Protein AF-A0A3N5RC99-F1 (afdb_monomer_lite)

Sequence (125 aa):
MPRKKETLGPSSPLKQILLALTLVPLIAGGVLILLWAFDVELWEPPDTQLTVAVLFIFLSFAASNLIQRNWLPAVGWFLLMLADAVLLSQLRGPTQMIAIGIGIAALLLFAVEIFHRLRSRTHTH

pLDDT: mean 85.47, std 13.4, range [44.88, 96.81]

Radius of gyration: 18.93 Å; chains: 1; bounding box: 48×27×62 Å

Secondary structure (DSSP, 8-state):
--------PPPPHHHHHHHHHTHHHHHHHHHHHHHHHTT--SSSSHHHHHHHHHHHHHHHHHHHHHHTT-HHHHHHHHHHHHHHHHHHTT--SHHHHHHHHHHHHHHHHHHHHHHHHHHHHHTT-

Structure (mmCIF, N/CA/C/O backbone):
data_AF-A0A3N5RC99-F1
#
_entry.id   AF-A0A3N5RC99-F1
#
loop_
_atom_site.group_PDB
_atom_site.id
_atom_site.type_symbol
_atom_site.label_atom_id
_atom_site.label_alt_id
_atom_site.label_comp_id
_atom_site.label_asym_id
_atom_site.label_entity_id
_atom_site.label_seq_id
_atom_site.pdbx_PDB_ins_code
_atom_site.Cartn_x
_atom_site.Cartn_y
_atom_site.Cartn_z
_atom_site.occupancy
_atom_site.B_iso_or_equiv
_atom_site.auth_seq_id
_atom_site.auth_comp_id
_atom_site.auth_asym_id
_atom_site.auth_atom_id
_atom_site.pdbx_PDB_model_num
ATOM 1 N N . MET A 1 1 ? -27.202 -1.653 41.327 1.00 51.00 1 MET A N 1
ATOM 2 C CA . MET A 1 1 ? -26.742 -0.719 40.273 1.00 51.00 1 MET A CA 1
ATOM 3 C C . MET A 1 1 ? -26.778 -1.434 38.926 1.00 51.00 1 MET A C 1
ATOM 5 O O . MET A 1 1 ? -25.978 -2.344 38.740 1.00 51.00 1 MET A O 1
ATOM 9 N N . PRO A 1 2 ? -27.707 -1.120 38.008 1.00 48.97 2 PRO A N 1
ATOM 10 C CA . PRO A 1 2 ? -27.699 -1.728 36.682 1.00 48.97 2 PRO A CA 1
ATOM 11 C C . PRO A 1 2 ? -26.573 -1.126 35.827 1.00 48.97 2 PRO A C 1
ATOM 13 O O . PRO A 1 2 ? -26.478 0.089 35.657 1.00 48.97 2 PRO A O 1
ATOM 16 N N . ARG A 1 3 ? -25.702 -1.998 35.310 1.00 47.81 3 ARG A N 1
ATOM 17 C CA . ARG A 1 3 ? -24.615 -1.683 34.375 1.00 47.81 3 ARG A CA 1
ATOM 18 C C . ARG A 1 3 ? -25.244 -1.106 33.104 1.00 47.81 3 ARG A C 1
ATOM 20 O O . ARG A 1 3 ? -25.950 -1.821 32.392 1.00 47.81 3 ARG A O 1
ATOM 27 N N . LYS A 1 4 ? -25.031 0.187 32.847 1.00 46.62 4 LYS A N 1
ATOM 28 C CA . LYS A 1 4 ? -25.418 0.855 31.599 1.00 46.62 4 LYS A CA 1
ATOM 29 C C . LYS A 1 4 ? -24.779 0.056 30.461 1.00 46.62 4 LYS A C 1
ATOM 31 O O . LYS A 1 4 ? -23.561 0.057 30.322 1.00 46.62 4 LYS A O 1
ATOM 36 N N . LYS A 1 5 ? -25.583 -0.710 29.718 1.00 44.88 5 LYS A N 1
ATOM 37 C CA . LYS A 1 5 ? -25.145 -1.316 28.462 1.00 44.88 5 LYS A CA 1
ATOM 38 C C . LYS A 1 5 ? -24.842 -0.137 27.550 1.00 44.88 5 LYS A C 1
ATOM 40 O O . LYS A 1 5 ? -25.769 0.515 27.079 1.00 44.88 5 LYS A O 1
ATOM 45 N N . GLU A 1 6 ? -23.565 0.191 27.389 1.00 47.75 6 GLU A N 1
ATOM 46 C CA . GLU A 1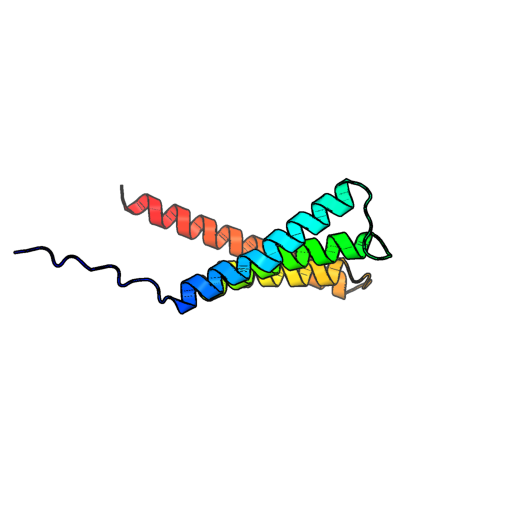 6 ? -23.115 0.996 26.264 1.00 47.75 6 GLU A CA 1
ATOM 47 C C . GLU A 1 6 ? -23.540 0.232 25.017 1.00 47.75 6 GLU A C 1
ATOM 49 O O . GLU A 1 6 ? -22.937 -0.761 24.613 1.00 47.75 6 GLU A O 1
ATOM 54 N N . THR A 1 7 ? -24.681 0.630 24.470 1.00 48.28 7 THR A N 1
ATOM 55 C CA . THR A 1 7 ? -25.055 0.278 23.120 1.00 48.28 7 THR A CA 1
ATOM 56 C C . THR A 1 7 ? -23.959 0.874 22.254 1.00 48.28 7 THR A C 1
ATOM 58 O O . THR A 1 7 ? -23.872 2.091 22.097 1.00 48.28 7 THR A O 1
ATOM 61 N N . LEU A 1 8 ? -23.064 0.019 21.754 1.00 50.75 8 LEU A N 1
ATOM 62 C CA . LEU A 1 8 ? -22.256 0.322 20.582 1.00 50.75 8 LEU A CA 1
ATOM 63 C C . LEU A 1 8 ? -23.242 0.808 19.518 1.00 50.75 8 LEU A C 1
ATOM 65 O O . LEU A 1 8 ? -23.937 0.003 18.900 1.00 50.75 8 LEU A O 1
ATOM 69 N N . GLY A 1 9 ? -23.395 2.128 19.394 1.00 47.66 9 GLY A N 1
ATOM 70 C CA . GLY A 1 9 ? -24.220 2.717 18.354 1.00 47.66 9 GLY A CA 1
ATOM 71 C C . GLY A 1 9 ? -23.755 2.149 17.014 1.00 47.66 9 GLY A C 1
ATOM 72 O O . GLY A 1 9 ? -22.551 1.911 16.856 1.00 47.66 9 GLY A O 1
ATOM 73 N N . PRO A 1 10 ? -24.671 1.878 16.069 1.00 55.47 10 PRO A N 1
ATOM 74 C CA . PRO A 1 10 ? -24.287 1.337 14.776 1.00 55.47 10 PRO A CA 1
ATOM 75 C C . PRO A 1 10 ? -23.190 2.233 14.201 1.00 55.47 10 PRO A C 1
ATOM 77 O O . PRO A 1 10 ? -23.351 3.455 14.136 1.00 55.47 10 PRO A O 1
ATOM 80 N N . SER A 1 11 ? -22.047 1.643 13.840 1.00 65.75 11 SER A N 1
ATOM 81 C CA . SER A 1 11 ? -21.044 2.345 13.042 1.00 65.75 11 SER A CA 1
ATOM 82 C C . SER A 1 11 ? -21.784 3.008 11.884 1.00 65.75 11 SER A C 1
ATOM 84 O O . SER A 1 11 ? -22.608 2.351 11.245 1.00 65.75 11 SER A O 1
ATOM 86 N N . SER A 1 12 ? -21.589 4.319 11.694 1.00 82.38 12 SER A N 1
ATOM 87 C CA . SER A 1 12 ? -22.441 5.092 10.787 1.00 82.38 12 SER A CA 1
ATOM 88 C C . SER A 1 12 ? -22.545 4.372 9.434 1.00 82.38 12 SER A C 1
ATOM 90 O O . SER A 1 12 ? -21.514 3.921 8.925 1.00 82.38 12 SER A O 1
ATOM 92 N N . PRO A 1 13 ? -23.749 4.225 8.847 1.00 86.19 13 PRO A N 1
ATOM 93 C CA . PRO A 1 13 ? -23.930 3.492 7.591 1.00 86.19 13 PRO A CA 1
ATOM 94 C C . PRO A 1 13 ? -22.949 3.953 6.507 1.00 86.19 13 PRO A C 1
ATOM 96 O O . PRO A 1 13 ? -22.361 3.151 5.790 1.00 86.19 13 PRO A O 1
ATOM 99 N N . LEU A 1 14 ? -22.668 5.258 6.486 1.00 88.94 14 LEU A N 1
ATOM 100 C CA . LEU A 1 14 ? -21.669 5.883 5.629 1.00 88.94 14 LEU A CA 1
ATOM 101 C C . LEU A 1 14 ? -20.248 5.342 5.861 1.00 88.94 14 LEU A C 1
ATOM 103 O O . LEU A 1 14 ? -19.551 5.055 4.896 1.00 88.94 14 LEU A O 1
ATOM 107 N N . LYS A 1 15 ? -19.807 5.148 7.111 1.00 87.12 15 LYS A N 1
ATOM 108 C CA . LYS A 1 15 ? -18.488 4.566 7.409 1.00 87.12 15 LYS A CA 1
ATOM 109 C C . LYS A 1 15 ? -18.382 3.127 6.901 1.00 87.12 15 LYS A C 1
ATOM 111 O O . LYS A 1 15 ? -17.331 2.754 6.396 1.00 87.12 15 LYS A O 1
ATOM 116 N N . GLN A 1 16 ? -19.449 2.335 7.008 1.00 89.50 16 GLN A N 1
ATOM 117 C CA . GLN A 1 16 ? -19.464 0.964 6.482 1.00 89.50 16 GLN A CA 1
ATOM 118 C C . GLN A 1 16 ? -19.373 0.951 4.954 1.00 89.50 16 GLN A C 1
ATOM 120 O O . GLN A 1 16 ? -18.573 0.201 4.403 1.00 89.50 16 GLN A O 1
ATOM 125 N N . ILE A 1 17 ? -20.123 1.831 4.283 1.00 92.62 17 ILE A N 1
ATOM 126 C CA . ILE A 1 17 ? -20.062 1.997 2.824 1.00 92.62 17 ILE A CA 1
ATOM 127 C C . ILE A 1 17 ? -18.661 2.437 2.387 1.00 92.62 17 ILE A C 1
ATOM 129 O O . ILE A 1 17 ? -18.104 1.857 1.462 1.00 92.62 17 ILE A O 1
ATOM 133 N N . LEU A 1 18 ? -18.054 3.411 3.073 1.00 92.06 18 LEU A N 1
ATOM 134 C CA . LEU A 1 18 ? -16.691 3.856 2.771 1.00 92.06 18 LEU A CA 1
ATOM 135 C C . LEU A 1 18 ? -15.664 2.734 2.965 1.00 92.06 18 LEU A C 1
ATOM 137 O O . LEU A 1 18 ? -14.771 2.580 2.139 1.00 92.06 18 LEU A O 1
ATOM 141 N N . LEU A 1 19 ? -15.793 1.926 4.020 1.00 91.12 19 LEU A N 1
ATOM 142 C CA . LEU A 1 19 ? -14.918 0.770 4.227 1.00 91.12 19 LEU A CA 1
ATOM 143 C C . LEU A 1 19 ? -15.113 -0.288 3.140 1.00 91.12 19 LEU A C 1
ATOM 145 O O . LEU A 1 19 ? -14.126 -0.794 2.612 1.00 91.12 19 LEU A O 1
ATOM 149 N N . ALA A 1 20 ? -16.354 -0.577 2.753 1.00 92.69 20 ALA A N 1
ATOM 150 C CA . ALA A 1 20 ? -16.634 -1.471 1.636 1.00 92.69 20 ALA A CA 1
ATOM 151 C C . ALA A 1 20 ? -16.034 -0.935 0.327 1.00 92.69 20 ALA A C 1
ATOM 153 O O . ALA A 1 20 ? -15.472 -1.699 -0.450 1.00 92.69 20 ALA A O 1
ATOM 154 N N . LEU A 1 21 ? -16.059 0.384 0.116 1.00 93.62 21 LEU A N 1
ATOM 155 C CA . LEU A 1 21 ? -15.459 1.014 -1.057 1.00 93.62 21 LEU A CA 1
ATOM 156 C C . LEU A 1 21 ? -13.934 0.829 -1.110 1.00 93.62 21 LEU A C 1
ATOM 158 O O . LEU A 1 21 ? -13.386 0.683 -2.197 1.00 93.62 21 LEU A O 1
ATOM 162 N N . THR A 1 22 ? -13.248 0.747 0.038 1.00 92.69 22 THR A N 1
ATOM 163 C CA . THR A 1 22 ? -11.805 0.425 0.070 1.00 92.69 22 THR A CA 1
ATOM 164 C C . THR A 1 22 ? -11.478 -1.005 -0.361 1.00 92.69 22 THR A C 1
ATOM 166 O O . THR A 1 22 ? -10.327 -1.281 -0.685 1.00 92.69 22 THR A O 1
ATOM 169 N N . LEU A 1 23 ? -12.463 -1.911 -0.430 1.00 93.00 23 LEU A N 1
ATOM 170 C CA . LEU A 1 23 ? -12.256 -3.253 -0.985 1.00 93.00 23 LEU A CA 1
ATOM 171 C C . LEU A 1 23 ? -12.121 -3.236 -2.508 1.00 93.00 23 LEU A C 1
ATOM 173 O O . LEU A 1 23 ? -11.504 -4.139 -3.060 1.00 93.00 23 LEU A O 1
ATOM 177 N N . VAL A 1 24 ? -12.679 -2.232 -3.192 1.00 96.00 24 VAL A N 1
ATOM 178 C CA . VAL A 1 24 ? -12.620 -2.136 -4.657 1.00 96.00 24 VAL A CA 1
ATOM 179 C C . VAL A 1 24 ? -11.172 -2.070 -5.158 1.00 96.00 24 VAL A C 1
ATOM 181 O O . VAL A 1 24 ? -10.795 -2.950 -5.933 1.00 96.00 24 VAL A O 1
ATOM 184 N N . PRO A 1 25 ? -10.328 -1.113 -4.710 1.00 95.38 25 PRO A N 1
ATOM 185 C CA . PRO A 1 25 ? -8.925 -1.105 -5.106 1.00 95.38 25 PRO A CA 1
ATOM 186 C C . PRO A 1 25 ? -8.187 -2.371 -4.647 1.00 95.38 25 PRO A C 1
ATOM 188 O O . PRO A 1 25 ? -7.355 -2.878 -5.390 1.00 95.38 25 PRO A O 1
ATOM 191 N N . LEU A 1 26 ? -8.534 -2.958 -3.497 1.00 96.25 26 LEU A N 1
ATOM 192 C CA . LEU A 1 26 ? -7.875 -4.168 -2.997 1.00 96.25 26 LEU A CA 1
ATOM 193 C C . LEU A 1 26 ? -8.107 -5.363 -3.927 1.00 96.25 26 LEU A C 1
ATOM 195 O O . LEU A 1 26 ? -7.164 -6.056 -4.301 1.00 96.25 26 LEU A O 1
ATOM 199 N N . ILE A 1 27 ? -9.367 -5.587 -4.309 1.00 96.81 27 ILE A N 1
ATOM 200 C CA . ILE A 1 27 ? -9.758 -6.658 -5.227 1.00 96.81 27 ILE A CA 1
ATOM 201 C C . ILE A 1 27 ? -9.155 -6.398 -6.604 1.00 96.81 27 ILE A C 1
ATOM 203 O O . ILE A 1 27 ? -8.587 -7.313 -7.189 1.00 96.81 27 ILE A O 1
ATOM 207 N N . ALA A 1 28 ? -9.222 -5.160 -7.101 1.00 96.00 28 ALA A N 1
ATOM 208 C CA . ALA A 1 28 ? -8.621 -4.800 -8.378 1.00 96.00 28 ALA A CA 1
ATOM 209 C C . ALA A 1 28 ? -7.109 -5.081 -8.389 1.00 96.00 28 ALA A C 1
ATOM 211 O O . ALA A 1 28 ? -6.629 -5.745 -9.300 1.00 96.00 28 ALA A O 1
ATOM 212 N N . GLY A 1 29 ? -6.370 -4.673 -7.352 1.00 94.75 29 GLY A N 1
ATOM 213 C CA . GLY A 1 29 ? -4.944 -4.980 -7.223 1.00 94.75 29 GLY A CA 1
ATOM 214 C C . GLY A 1 29 ? -4.666 -6.485 -7.167 1.00 94.75 29 GLY A C 1
ATOM 215 O O . GLY A 1 29 ? -3.789 -6.978 -7.870 1.00 94.75 29 GLY A O 1
ATOM 216 N N . GLY A 1 30 ? -5.467 -7.245 -6.415 1.00 95.50 30 GLY A N 1
ATOM 217 C CA . GLY A 1 30 ? -5.370 -8.708 -6.391 1.00 95.50 30 GLY A CA 1
ATOM 218 C C . GLY A 1 30 ? -5.596 -9.348 -7.765 1.00 95.50 30 GLY A C 1
ATOM 219 O O . GLY A 1 30 ? -4.826 -10.213 -8.175 1.00 95.50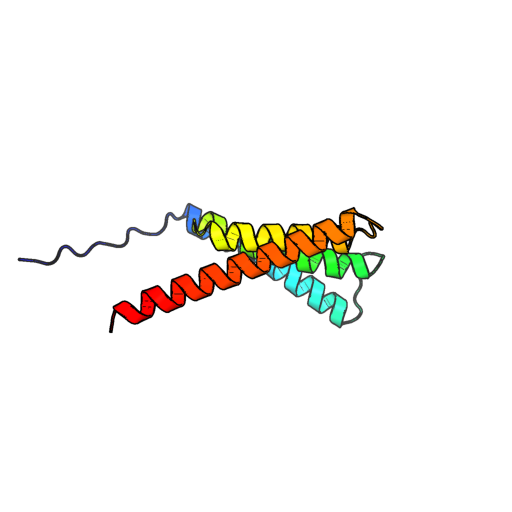 30 GLY A O 1
ATOM 220 N N . VAL A 1 31 ? -6.607 -8.890 -8.508 1.00 96.38 31 VAL A N 1
ATOM 221 C CA . VAL A 1 31 ? -6.882 -9.353 -9.877 1.00 96.38 31 VAL A CA 1
ATOM 222 C C . VAL A 1 31 ? -5.726 -9.014 -10.816 1.00 96.38 31 VAL A C 1
ATOM 224 O O . VAL A 1 31 ? -5.318 -9.873 -11.587 1.00 96.38 31 VAL A O 1
ATOM 227 N N . LEU A 1 32 ? -5.155 -7.810 -10.734 1.00 94.62 32 LEU A N 1
ATOM 228 C CA . LEU A 1 32 ? -4.019 -7.415 -11.574 1.00 94.62 32 LEU A CA 1
ATOM 229 C C . LEU A 1 32 ? -2.766 -8.268 -11.320 1.00 94.62 32 LEU A C 1
ATOM 231 O O . LEU A 1 32 ? -2.090 -8.639 -12.280 1.00 94.62 32 LEU A O 1
ATOM 235 N N . ILE A 1 33 ? -2.488 -8.619 -10.057 1.00 92.88 33 ILE A N 1
ATOM 236 C CA . ILE A 1 33 ? -1.411 -9.560 -9.701 1.00 92.88 33 ILE A CA 1
ATOM 237 C C . ILE A 1 33 ? -1.694 -10.946 -10.276 1.00 92.88 33 ILE A C 1
ATOM 239 O O . ILE A 1 33 ? -0.788 -11.569 -10.819 1.00 92.88 33 ILE A O 1
ATOM 243 N N . LEU A 1 34 ? -2.936 -11.433 -10.174 1.00 95.38 34 LEU A N 1
ATOM 244 C CA . LEU A 1 34 ? -3.311 -12.729 -10.742 1.00 95.38 34 LEU A CA 1
ATOM 245 C C . LEU A 1 34 ? -3.145 -12.743 -12.260 1.00 95.38 34 LEU A C 1
ATOM 247 O O . LEU A 1 34 ? -2.555 -13.677 -12.784 1.00 95.38 34 LEU A O 1
ATOM 251 N N . LEU A 1 35 ? -3.623 -11.712 -12.958 1.00 94.25 35 LEU A N 1
ATOM 252 C CA . LEU A 1 35 ? -3.462 -11.595 -14.407 1.00 94.25 35 LEU A CA 1
ATOM 253 C C . LEU A 1 35 ? -1.984 -11.598 -14.798 1.00 94.25 35 LEU A C 1
ATOM 255 O O . LEU A 1 35 ? -1.597 -12.372 -15.665 1.00 94.25 35 LEU A O 1
ATOM 259 N N . TRP A 1 36 ? -1.158 -10.824 -14.090 1.00 92.44 36 TRP A N 1
ATOM 260 C CA . TRP A 1 36 ? 0.289 -10.825 -14.297 1.00 92.44 36 TRP A CA 1
ATOM 261 C C . TRP A 1 36 ? 0.896 -12.219 -14.065 1.00 92.44 36 TRP A C 1
ATOM 263 O O . TRP A 1 36 ? 1.696 -12.679 -14.867 1.00 92.44 36 TRP A O 1
ATOM 273 N N . ALA A 1 37 ? 0.463 -12.936 -13.023 1.00 91.94 37 ALA A N 1
ATOM 274 C CA . ALA A 1 37 ? 0.940 -14.287 -12.718 1.00 91.94 37 ALA A CA 1
ATOM 275 C C . ALA A 1 37 ? 0.521 -15.355 -13.750 1.00 91.94 37 ALA A C 1
ATOM 277 O O . ALA A 1 37 ? 1.112 -16.433 -13.777 1.00 91.94 37 ALA A O 1
ATOM 278 N N . PHE A 1 38 ? -0.495 -15.078 -14.571 1.00 95.06 38 PHE A N 1
ATOM 279 C CA . PHE A 1 38 ? -0.928 -15.928 -15.685 1.00 95.06 38 PHE A CA 1
ATOM 280 C C . PHE A 1 38 ? -0.397 -15.442 -17.045 1.00 95.06 38 PHE A C 1
ATOM 282 O O . PHE A 1 38 ? -0.927 -15.860 -18.073 1.00 95.06 38 PHE A O 1
ATOM 289 N N . ASP A 1 39 ? 0.608 -14.558 -17.056 1.00 90.69 39 ASP A N 1
ATOM 290 C CA . ASP A 1 39 ? 1.151 -13.914 -18.261 1.00 90.69 39 ASP A CA 1
ATOM 291 C C . ASP A 1 39 ? 0.072 -13.183 -19.093 1.00 90.69 39 ASP A C 1
ATOM 293 O O . ASP A 1 39 ? 0.156 -13.067 -20.316 1.00 90.69 39 ASP A O 1
ATOM 297 N N . VAL A 1 40 ? -0.980 -12.686 -18.428 1.00 92.56 40 VAL A N 1
ATOM 298 C CA . VAL A 1 40 ? -2.020 -11.849 -19.037 1.00 92.56 40 VAL A CA 1
ATOM 299 C C . VAL A 1 40 ? -1.707 -10.383 -18.760 1.00 92.56 40 VAL A C 1
ATOM 301 O O . VAL A 1 40 ? -1.933 -9.860 -17.662 1.00 92.56 40 VAL A O 1
ATOM 304 N N . GLU A 1 41 ? -1.218 -9.708 -19.792 1.00 89.69 41 GLU A N 1
ATOM 305 C CA . GLU A 1 41 ? -0.883 -8.288 -19.763 1.00 89.69 41 GLU A CA 1
ATOM 306 C C . GLU A 1 41 ? -2.062 -7.450 -20.271 1.00 89.69 41 GLU A C 1
ATOM 308 O O . GLU A 1 41 ? -2.545 -7.617 -21.391 1.00 89.69 41 GLU A O 1
ATOM 313 N N . LEU A 1 42 ? -2.547 -6.537 -19.430 1.00 87.50 42 LEU A N 1
ATOM 314 C CA . LEU A 1 42 ? -3.558 -5.546 -19.808 1.00 87.50 42 LEU A CA 1
ATOM 315 C C . LEU A 1 42 ? -2.928 -4.287 -20.411 1.00 87.50 42 LEU A C 1
ATOM 317 O O . LEU A 1 42 ? -3.586 -3.578 -21.174 1.00 87.50 42 LEU A O 1
ATOM 321 N N . TRP A 1 43 ? -1.680 -3.995 -20.039 1.00 86.56 43 TRP A N 1
ATOM 322 C CA . TRP A 1 43 ? -0.952 -2.797 -20.441 1.00 86.56 43 TRP A CA 1
ATOM 323 C C . TRP A 1 43 ? 0.531 -3.100 -20.632 1.00 86.56 43 TRP A C 1
ATOM 325 O O . TRP A 1 43 ? 1.126 -3.819 -19.832 1.00 86.56 43 TRP A O 1
ATOM 335 N N . GLU A 1 44 ? 1.135 -2.467 -21.636 1.00 80.19 44 GLU A N 1
ATOM 336 C CA . GLU A 1 44 ? 2.585 -2.446 -21.821 1.00 80.19 44 GLU A CA 1
ATOM 337 C C . GLU A 1 44 ? 3.192 -1.161 -21.216 1.00 80.19 44 GLU A C 1
ATOM 339 O O . GLU A 1 44 ? 2.600 -0.085 -21.356 1.00 80.19 44 GLU A O 1
ATOM 344 N N . PRO A 1 45 ? 4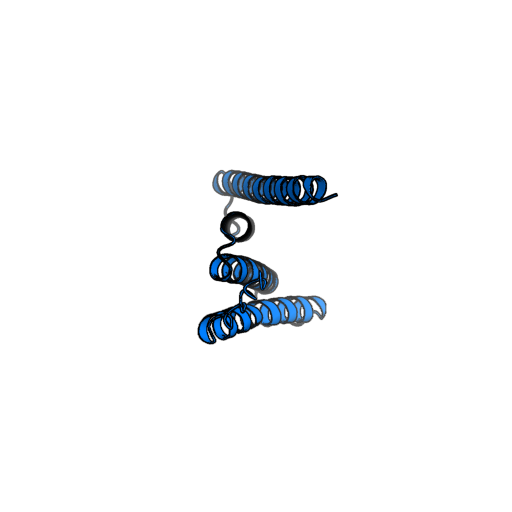.386 -1.219 -20.591 1.00 79.06 45 PRO A N 1
ATOM 345 C CA . PRO A 1 45 ? 5.168 -2.421 -20.289 1.00 79.06 45 PRO A CA 1
ATOM 346 C C . PRO A 1 45 ? 4.606 -3.218 -19.086 1.00 79.06 45 PRO A C 1
ATOM 348 O O . PRO A 1 45 ? 3.990 -2.606 -18.203 1.00 79.06 45 PRO A O 1
ATOM 351 N N . PRO A 1 46 ? 4.883 -4.539 -18.998 1.00 70.25 46 PRO A N 1
ATOM 352 C CA . PRO A 1 46 ? 4.308 -5.451 -17.995 1.00 70.25 46 PRO A CA 1
ATOM 353 C C . PRO A 1 46 ? 4.541 -5.003 -16.544 1.00 70.25 46 PRO A C 1
ATOM 355 O O . PRO A 1 46 ? 3.678 -5.161 -15.677 1.00 70.25 46 PRO A O 1
ATOM 358 N N . ASP A 1 47 ? 5.684 -4.366 -16.283 1.00 77.56 47 ASP A N 1
ATOM 359 C CA . ASP A 1 47 ? 6.068 -3.836 -14.968 1.00 77.56 47 ASP A CA 1
ATOM 360 C C . ASP A 1 47 ? 5.064 -2.798 -14.430 1.00 77.56 47 ASP A C 1
ATOM 362 O O . ASP A 1 47 ? 4.883 -2.638 -13.217 1.00 77.56 47 ASP A O 1
ATOM 366 N N . THR A 1 48 ? 4.360 -2.107 -15.332 1.00 85.12 48 THR A N 1
ATOM 367 C CA . THR A 1 48 ? 3.351 -1.100 -14.985 1.00 85.12 48 THR A CA 1
ATOM 368 C C . THR A 1 48 ? 2.130 -1.744 -14.339 1.00 85.12 48 THR A C 1
ATOM 370 O O . THR A 1 48 ? 1.584 -1.197 -13.381 1.00 85.12 48 THR A O 1
ATOM 373 N N . GLN A 1 49 ? 1.720 -2.926 -14.809 1.00 89.56 49 GLN A N 1
ATOM 374 C CA . GLN A 1 49 ? 0.570 -3.639 -14.256 1.00 89.56 49 GLN A CA 1
ATOM 375 C C . GLN A 1 49 ? 0.822 -4.049 -12.804 1.00 89.56 49 GLN A C 1
ATOM 377 O O . GLN A 1 49 ? -0.022 -3.796 -11.941 1.00 89.56 49 GLN A O 1
ATOM 382 N N . LEU A 1 50 ? 1.997 -4.624 -12.523 1.00 88.62 50 LEU A N 1
ATOM 383 C CA . LEU A 1 50 ? 2.375 -5.018 -11.167 1.00 88.62 50 LEU A CA 1
ATOM 384 C C . LEU A 1 50 ? 2.492 -3.796 -10.244 1.00 88.62 50 LEU A C 1
ATOM 386 O O . LEU A 1 50 ? 1.979 -3.818 -9.126 1.00 88.62 50 LEU A O 1
ATOM 390 N N . THR A 1 51 ? 3.080 -2.704 -10.740 1.00 88.94 51 THR A N 1
ATOM 391 C CA . THR A 1 51 ? 3.181 -1.432 -10.007 1.00 88.94 51 THR A CA 1
ATOM 392 C C . THR A 1 51 ? 1.801 -0.911 -9.601 1.00 88.94 51 THR A C 1
ATOM 394 O O . THR A 1 51 ? 1.539 -0.664 -8.425 1.00 88.94 51 THR A O 1
ATOM 397 N N . VAL A 1 52 ? 0.878 -0.786 -10.559 1.00 91.06 52 VAL A N 1
ATOM 398 C CA . VAL A 1 52 ? -0.491 -0.311 -10.295 1.00 91.06 52 VAL A CA 1
ATOM 399 C C . VAL A 1 52 ? -1.202 -1.224 -9.297 1.00 91.06 52 VAL A C 1
ATOM 401 O O . VAL A 1 52 ? -1.887 -0.737 -8.395 1.00 91.06 52 VAL A O 1
ATOM 404 N N . ALA A 1 53 ? -0.999 -2.537 -9.411 1.00 92.31 53 ALA A N 1
ATOM 405 C CA . ALA A 1 53 ? -1.589 -3.506 -8.506 1.00 92.31 53 ALA A CA 1
ATOM 406 C C . ALA A 1 53 ? -1.136 -3.314 -7.050 1.00 92.31 53 ALA A C 1
ATOM 408 O O . ALA A 1 53 ? -1.968 -3.273 -6.139 1.00 92.31 53 ALA A O 1
ATOM 409 N N . VAL A 1 54 ? 0.169 -3.140 -6.832 1.00 91.56 54 VAL A N 1
ATOM 410 C CA . VAL A 1 54 ? 0.747 -2.897 -5.502 1.00 91.56 54 VAL A CA 1
ATOM 411 C C . VAL A 1 54 ? 0.262 -1.562 -4.929 1.00 91.56 54 VAL A C 1
ATOM 413 O O . VAL A 1 54 ? -0.186 -1.509 -3.778 1.00 91.56 54 VAL A O 1
ATOM 416 N N . LEU A 1 55 ? 0.242 -0.498 -5.739 1.00 92.56 55 LEU A N 1
ATOM 417 C CA . LEU A 1 55 ? -0.268 0.813 -5.322 1.00 92.56 55 LEU A CA 1
ATOM 418 C C . LEU A 1 55 ? -1.742 0.752 -4.905 1.00 92.56 55 LEU A C 1
ATOM 420 O O . LEU A 1 55 ? -2.125 1.353 -3.901 1.00 92.56 55 LEU A O 1
ATOM 424 N N . PHE A 1 56 ? -2.570 -0.005 -5.627 1.00 94.81 56 PHE A N 1
ATOM 425 C CA . PHE A 1 56 ? -3.977 -0.206 -5.279 1.00 94.81 56 PHE A CA 1
ATOM 426 C C . PHE A 1 56 ? -4.144 -0.909 -3.930 1.00 94.81 56 PHE A C 1
ATOM 428 O O . PHE A 1 56 ? -4.983 -0.510 -3.114 1.00 94.81 56 PHE A O 1
ATOM 435 N N . ILE A 1 57 ? -3.320 -1.919 -3.657 1.00 94.62 57 ILE A N 1
ATOM 436 C CA . ILE A 1 57 ? -3.327 -2.625 -2.375 1.00 94.62 57 ILE A CA 1
ATOM 437 C C . ILE A 1 57 ? -2.944 -1.668 -1.241 1.00 94.62 57 ILE A C 1
ATOM 439 O O . ILE A 1 57 ? -3.678 -1.557 -0.253 1.00 94.62 57 ILE A O 1
ATOM 443 N N . PHE A 1 58 ? -1.850 -0.917 -1.385 1.00 94.12 58 PHE A N 1
ATOM 444 C CA . PHE A 1 58 ? -1.433 0.041 -0.359 1.00 94.12 58 PHE A CA 1
ATOM 445 C C . PHE A 1 58 ? -2.446 1.164 -0.150 1.00 94.12 58 PHE A C 1
ATOM 447 O O . PHE A 1 58 ? -2.743 1.503 0.998 1.00 94.12 58 PHE A O 1
ATOM 454 N N . LEU A 1 59 ? -3.039 1.688 -1.224 1.00 94.06 59 LEU A N 1
ATOM 455 C CA . LEU A 1 59 ? -4.106 2.682 -1.144 1.00 94.06 59 LEU A CA 1
ATOM 456 C C . LEU A 1 59 ? -5.303 2.151 -0.350 1.00 94.06 59 LEU A C 1
ATOM 458 O O . LEU A 1 59 ? -5.843 2.860 0.497 1.00 94.06 59 LEU A O 1
ATOM 462 N N . SER A 1 60 ? -5.687 0.894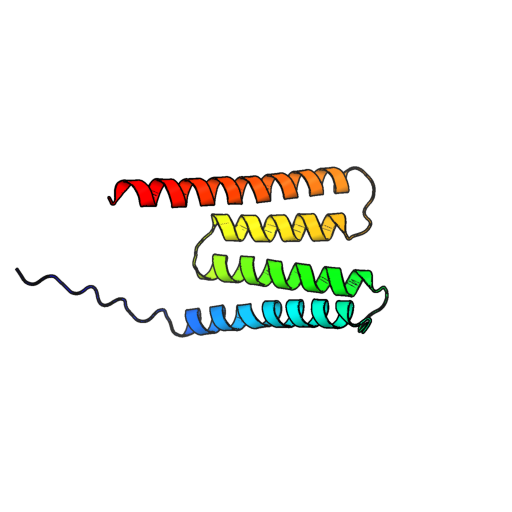 -0.575 1.00 94.31 60 SER A N 1
ATOM 463 C CA . SER A 1 60 ? -6.787 0.241 0.146 1.00 94.31 60 SER A CA 1
ATOM 464 C C . SER A 1 60 ? -6.516 0.174 1.644 1.00 94.31 60 SER A C 1
ATOM 466 O O . SER A 1 60 ? -7.364 0.550 2.458 1.00 94.31 60 SER A O 1
ATOM 468 N N . PHE A 1 61 ? -5.310 -0.255 2.022 1.00 93.50 61 PHE A N 1
ATOM 469 C CA . PHE A 1 61 ? -4.910 -0.322 3.423 1.00 93.50 61 PHE A CA 1
ATOM 470 C C . PHE A 1 61 ? -4.796 1.064 4.061 1.00 93.50 61 PHE A C 1
ATOM 472 O O . PHE A 1 61 ? -5.293 1.259 5.175 1.00 93.50 61 PHE A O 1
ATOM 479 N N . ALA A 1 62 ? -4.200 2.036 3.370 1.00 93.25 62 ALA A N 1
ATOM 480 C CA . ALA A 1 62 ? -4.087 3.408 3.852 1.00 93.25 62 ALA A CA 1
ATOM 481 C C . ALA A 1 62 ? -5.474 4.034 4.065 1.00 93.25 62 ALA A C 1
ATOM 483 O O . ALA A 1 62 ? -5.769 4.526 5.157 1.00 93.25 62 ALA A O 1
ATOM 484 N N . ALA A 1 63 ? -6.359 3.939 3.068 1.00 92.75 63 ALA A N 1
ATOM 485 C CA . ALA A 1 63 ? -7.716 4.475 3.125 1.00 92.75 63 ALA A CA 1
ATOM 486 C C . ALA A 1 63 ? -8.559 3.795 4.212 1.00 9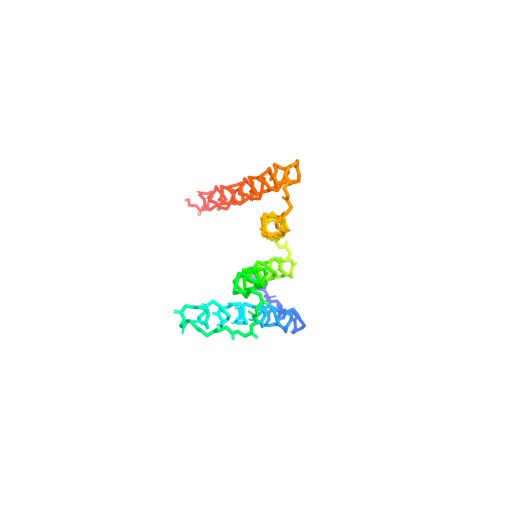2.75 63 ALA A C 1
ATOM 488 O O . ALA A 1 63 ? -9.230 4.478 4.988 1.00 92.75 63 ALA A O 1
ATOM 489 N N . SER A 1 64 ? -8.491 2.466 4.331 1.00 93.56 64 SER A N 1
ATOM 490 C CA . SER A 1 64 ? -9.239 1.728 5.355 1.00 93.56 64 SER A CA 1
ATOM 491 C C . SER A 1 64 ? -8.799 2.121 6.768 1.00 93.56 64 SER A C 1
ATOM 493 O O . SER A 1 64 ? -9.640 2.397 7.630 1.00 93.56 64 SER A O 1
ATOM 495 N N . ASN A 1 65 ? -7.487 2.247 7.004 1.00 92.88 65 ASN A N 1
ATOM 496 C CA . ASN A 1 65 ? -6.959 2.709 8.290 1.00 92.88 65 ASN A CA 1
ATOM 497 C C . ASN A 1 65 ? -7.318 4.176 8.570 1.00 92.88 65 ASN A C 1
ATOM 499 O O . ASN A 1 65 ? -7.686 4.504 9.700 1.00 92.88 65 ASN A O 1
ATOM 503 N N . LEU A 1 66 ? -7.301 5.038 7.550 1.00 93.31 66 LEU A N 1
ATOM 504 C CA . LEU A 1 66 ? -7.698 6.441 7.665 1.00 93.31 66 LEU A CA 1
ATOM 505 C C . LEU A 1 66 ? -9.178 6.584 8.062 1.00 93.31 66 LEU A C 1
ATOM 507 O O . LEU A 1 66 ? -9.496 7.299 9.013 1.00 93.31 66 LEU A O 1
ATOM 511 N N . ILE A 1 67 ? -10.081 5.839 7.413 1.00 92.00 67 ILE A N 1
ATOM 512 C CA . ILE A 1 67 ? -11.519 5.810 7.745 1.00 92.00 67 ILE A CA 1
ATOM 513 C C . ILE A 1 67 ? -11.742 5.291 9.173 1.00 92.00 67 ILE A C 1
ATOM 515 O O . ILE A 1 67 ? -12.621 5.766 9.902 1.00 92.00 67 ILE A O 1
ATOM 519 N N . GLN A 1 68 ? -10.936 4.322 9.608 1.00 91.25 68 GLN A N 1
ATOM 520 C CA . GLN A 1 68 ? -10.971 3.800 10.975 1.00 91.25 68 GLN A CA 1
ATOM 521 C C . GLN A 1 68 ? -10.332 4.739 12.011 1.00 91.25 68 GLN A C 1
ATOM 523 O O . GLN A 1 68 ? -10.469 4.466 13.200 1.00 91.25 68 GLN A O 1
ATOM 528 N N . ARG A 1 69 ? -9.735 5.866 11.587 1.00 90.25 69 ARG A N 1
ATOM 529 C CA . ARG A 1 69 ? -8.940 6.801 12.410 1.00 90.25 69 ARG A CA 1
ATOM 530 C C . ARG A 1 69 ? -7.686 6.173 13.031 1.00 90.25 69 ARG A C 1
ATOM 532 O O . ARG A 1 69 ? -7.148 6.693 14.006 1.00 90.25 69 ARG A O 1
ATOM 539 N N . ASN A 1 70 ? -7.184 5.093 12.440 1.00 89.44 70 ASN A N 1
ATOM 540 C CA . ASN A 1 70 ? -5.901 4.497 12.796 1.00 89.44 70 ASN A CA 1
ATOM 541 C C . ASN A 1 70 ? -4.789 5.229 12.033 1.00 89.44 70 ASN A C 1
ATOM 543 O O . ASN A 1 70 ? -4.294 4.754 11.011 1.00 89.44 70 ASN A O 1
ATOM 547 N N . TRP A 1 71 ? -4.426 6.418 12.514 1.00 89.44 71 TRP A N 1
ATOM 548 C CA . TRP A 1 71 ? -3.521 7.329 11.807 1.00 89.44 71 TRP A CA 1
ATOM 549 C C . TRP A 1 71 ? -2.123 6.754 11.576 1.00 89.44 71 TRP A C 1
ATOM 551 O O . TRP A 1 71 ? -1.595 6.888 10.477 1.00 89.44 71 TRP A O 1
ATOM 561 N N . LEU A 1 72 ? -1.540 6.082 12.573 1.00 91.00 72 LEU A N 1
ATOM 562 C CA . LEU A 1 72 ? -0.175 5.562 12.474 1.00 91.00 72 LEU A CA 1
ATOM 563 C C . LEU A 1 72 ? -0.015 4.525 11.343 1.00 91.00 72 LEU A C 1
ATOM 565 O O . LEU A 1 72 ? 0.813 4.749 10.458 1.00 91.00 72 LEU A O 1
ATOM 569 N N . PRO A 1 73 ? -0.833 3.453 11.269 1.00 90.81 73 PRO A N 1
ATOM 570 C CA . PRO A 1 73 ? -0.762 2.525 10.144 1.00 90.81 73 PRO A CA 1
ATOM 571 C C . PRO A 1 73 ? -1.223 3.157 8.826 1.00 90.81 73 PRO A C 1
ATOM 573 O O . PRO A 1 73 ? -0.671 2.807 7.789 1.00 90.81 73 PRO A O 1
ATOM 576 N N . ALA A 1 74 ? -2.178 4.098 8.826 1.00 92.94 74 ALA A N 1
ATOM 577 C CA . ALA A 1 74 ? -2.577 4.795 7.598 1.00 92.94 74 ALA A CA 1
ATOM 578 C C . ALA A 1 74 ? -1.395 5.541 6.958 1.00 92.94 74 ALA A C 1
ATOM 580 O O . ALA A 1 74 ? -1.151 5.402 5.760 1.00 92.94 74 ALA A O 1
ATOM 581 N N . VAL A 1 75 ? -0.631 6.280 7.771 1.00 92.88 75 VAL A N 1
ATOM 582 C CA . VAL A 1 75 ? 0.583 6.981 7.334 1.00 92.88 75 VAL A CA 1
ATOM 583 C C . VAL A 1 75 ? 1.663 5.988 6.909 1.00 92.88 75 VAL A C 1
ATOM 585 O O . VAL A 1 75 ? 2.280 6.193 5.870 1.00 92.88 75 VAL A O 1
ATOM 588 N N . GLY A 1 76 ? 1.856 4.891 7.649 1.00 93.44 76 GLY A N 1
ATOM 589 C CA . GLY A 1 76 ? 2.805 3.836 7.275 1.00 93.44 76 GLY A CA 1
ATOM 590 C C . GLY A 1 76 ? 2.524 3.250 5.887 1.00 93.44 76 GLY A C 1
ATOM 591 O O . GLY A 1 76 ? 3.420 3.198 5.048 1.00 93.44 76 GLY A O 1
ATOM 592 N N . TRP A 1 77 ? 1.269 2.884 5.604 1.00 94.62 77 TRP A N 1
ATOM 593 C CA . TRP A 1 77 ? 0.875 2.349 4.293 1.00 94.62 77 TRP A CA 1
ATOM 594 C C . TRP A 1 77 ? 1.032 3.379 3.175 1.00 94.62 77 TRP A C 1
ATOM 596 O O . TRP A 1 77 ? 1.497 3.042 2.090 1.00 94.62 77 TRP A O 1
ATOM 606 N N . PHE A 1 78 ? 0.692 4.640 3.443 1.00 93.19 78 PHE A N 1
ATOM 607 C CA . PHE A 1 78 ? 0.858 5.720 2.474 1.00 93.19 78 PHE A CA 1
ATOM 608 C C . PHE A 1 78 ? 2.334 6.011 2.160 1.00 93.19 78 PHE A C 1
ATOM 610 O O . PHE A 1 78 ? 2.693 6.181 0.998 1.00 93.19 78 PHE A O 1
ATOM 617 N N . LEU A 1 79 ? 3.208 6.026 3.172 1.00 93.62 79 LEU A N 1
ATOM 618 C CA . LEU A 1 79 ? 4.652 6.188 2.975 1.00 93.62 79 LEU A CA 1
ATOM 619 C C . LEU A 1 79 ? 5.237 5.024 2.177 1.00 93.62 79 LEU A C 1
ATOM 621 O O . LEU A 1 79 ? 6.053 5.253 1.289 1.00 93.62 79 LEU A O 1
ATOM 625 N N . LEU A 1 80 ? 4.792 3.795 2.448 1.00 93.12 80 LEU A N 1
ATOM 626 C CA . LEU A 1 80 ? 5.219 2.625 1.686 1.00 93.12 80 LEU A CA 1
ATOM 627 C C . LEU A 1 80 ? 4.785 2.726 0.218 1.00 93.12 80 LEU A C 1
ATOM 629 O O . LEU A 1 80 ? 5.598 2.499 -0.669 1.00 93.12 80 LEU A O 1
ATOM 633 N N . MET A 1 81 ? 3.548 3.166 -0.033 1.00 93.00 81 MET A N 1
ATOM 634 C CA . MET A 1 81 ? 3.045 3.447 -1.381 1.00 93.00 81 MET A CA 1
ATOM 635 C C . MET A 1 81 ? 3.896 4.484 -2.119 1.00 93.00 81 MET A C 1
ATOM 637 O O . MET A 1 81 ? 4.217 4.297 -3.288 1.00 93.00 81 MET A O 1
ATOM 641 N N . LEU A 1 82 ? 4.280 5.572 -1.444 1.00 91.19 82 LEU A N 1
ATOM 642 C CA . LEU A 1 82 ? 5.143 6.599 -2.029 1.00 91.19 82 LEU A CA 1
ATOM 643 C C . LEU A 1 82 ? 6.558 6.084 -2.300 1.00 91.19 82 LEU A C 1
ATOM 645 O O . LEU A 1 82 ? 7.112 6.371 -3.357 1.00 91.19 82 LEU A O 1
ATOM 649 N N . ALA A 1 83 ? 7.140 5.335 -1.362 1.00 91.31 83 ALA A N 1
ATOM 650 C CA . ALA A 1 83 ? 8.451 4.725 -1.549 1.00 91.31 83 ALA A CA 1
ATOM 651 C C . ALA A 1 83 ? 8.449 3.800 -2.770 1.00 91.31 83 ALA A C 1
ATOM 653 O O . ALA A 1 83 ? 9.328 3.915 -3.620 1.00 91.31 83 ALA A O 1
ATOM 654 N N . ASP A 1 84 ? 7.429 2.951 -2.887 1.00 88.25 84 ASP A N 1
ATOM 655 C CA . ASP A 1 84 ? 7.272 2.009 -3.991 1.00 88.25 84 ASP A CA 1
ATOM 656 C C . ASP A 1 84 ? 7.075 2.731 -5.332 1.00 88.25 84 ASP A C 1
ATOM 658 O O . ASP A 1 84 ? 7.802 2.474 -6.288 1.00 88.25 84 ASP A O 1
ATOM 662 N N . ALA A 1 85 ? 6.204 3.745 -5.376 1.00 87.12 85 ALA A N 1
ATOM 663 C CA . ALA A 1 85 ? 6.012 4.575 -6.565 1.00 87.12 85 ALA A CA 1
ATOM 664 C C . ALA A 1 85 ? 7.324 5.223 -7.042 1.00 87.12 85 ALA A C 1
ATOM 666 O O . ALA A 1 85 ? 7.615 5.229 -8.238 1.00 87.12 85 ALA A O 1
ATOM 667 N N . VAL A 1 86 ? 8.141 5.749 -6.122 1.00 87.94 86 VAL A N 1
ATOM 668 C CA . VAL A 1 86 ? 9.424 6.371 -6.481 1.00 87.94 86 VAL A CA 1
ATOM 669 C C . VAL A 1 86 ? 10.446 5.322 -6.921 1.00 87.94 86 VAL A C 1
ATOM 671 O O . VAL A 1 86 ? 11.120 5.537 -7.928 1.00 87.94 86 VAL A O 1
ATOM 674 N N . LEU A 1 87 ? 10.544 4.185 -6.226 1.00 85.31 87 LEU A N 1
ATOM 675 C CA . LEU A 1 87 ? 11.445 3.090 -6.608 1.00 85.31 87 LEU A CA 1
ATOM 676 C C . LEU A 1 87 ? 11.126 2.543 -8.005 1.00 85.31 87 LEU A C 1
ATOM 678 O O . LEU A 1 87 ? 12.047 2.234 -8.761 1.00 85.31 87 LEU A O 1
ATOM 682 N N . LEU A 1 88 ? 9.842 2.474 -8.357 1.00 80.06 88 LEU A N 1
ATOM 683 C CA . LEU A 1 88 ? 9.367 1.927 -9.629 1.00 80.06 88 LEU A CA 1
ATOM 684 C C . LEU A 1 88 ? 9.350 2.957 -10.766 1.00 80.06 88 LEU A C 1
ATOM 686 O O . LEU A 1 88 ? 9.435 2.585 -11.932 1.00 80.06 88 LEU A O 1
ATOM 690 N N . SER A 1 89 ? 9.339 4.257 -10.460 1.00 76.69 89 SER A N 1
ATOM 691 C CA . SER A 1 89 ? 9.312 5.344 -11.458 1.00 76.69 89 SER A CA 1
ATOM 692 C C . SER A 1 89 ? 10.578 5.501 -12.326 1.00 76.69 89 SER A C 1
ATOM 694 O O . SER A 1 89 ? 10.735 6.512 -13.006 1.00 76.69 89 SER A O 1
ATOM 696 N N . GLN A 1 90 ? 11.504 4.534 -12.312 1.00 69.88 90 GLN A N 1
ATOM 697 C CA . GLN A 1 90 ? 12.808 4.564 -13.000 1.00 69.88 90 GLN A CA 1
ATOM 698 C C . GLN A 1 90 ? 13.656 5.825 -12.718 1.00 69.88 90 GLN A C 1
ATOM 700 O O . GLN A 1 90 ? 14.650 6.086 -13.405 1.00 69.88 90 GLN A O 1
ATOM 705 N N . LEU A 1 91 ? 13.309 6.600 -11.684 1.00 74.19 91 LEU A N 1
ATOM 706 C CA . LEU A 1 91 ? 14.050 7.778 -11.252 1.00 74.19 91 LEU A CA 1
ATOM 707 C C . LEU A 1 91 ? 15.400 7.337 -10.673 1.00 74.19 91 LEU A C 1
ATOM 709 O O . LEU A 1 91 ? 15.472 6.729 -9.606 1.00 74.19 91 LEU A O 1
ATOM 713 N N . ARG A 1 92 ? 16.490 7.645 -11.382 1.00 78.69 92 ARG A N 1
ATOM 714 C CA . ARG A 1 92 ? 17.858 7.322 -10.952 1.00 78.69 92 ARG A CA 1
ATOM 715 C C . ARG A 1 92 ? 18.439 8.425 -10.067 1.00 78.69 92 ARG A C 1
ATOM 717 O O . ARG A 1 92 ? 18.190 9.609 -10.285 1.00 78.69 92 ARG A O 1
ATOM 724 N N . GLY A 1 93 ? 19.292 8.037 -9.120 1.00 81.56 93 GLY A N 1
ATOM 725 C CA . GLY A 1 93 ? 20.114 8.963 -8.334 1.00 81.56 93 GLY A CA 1
ATOM 726 C C . GLY A 1 93 ? 19.542 9.281 -6.942 1.00 81.56 93 GLY A C 1
ATOM 727 O O . GLY A 1 93 ? 19.140 8.358 -6.232 1.00 81.56 93 GLY A O 1
ATOM 728 N N . PRO A 1 94 ? 19.541 10.554 -6.495 1.00 84.94 94 PRO A N 1
ATOM 729 C CA . PRO A 1 94 ? 19.261 10.911 -5.099 1.00 84.94 94 PRO A CA 1
ATOM 730 C C . PRO A 1 94 ? 17.816 10.622 -4.663 1.00 84.94 94 PRO A C 1
ATOM 732 O O . PRO A 1 94 ? 17.572 10.303 -3.501 1.00 84.94 94 PRO A O 1
ATOM 735 N N . THR A 1 95 ? 16.854 10.673 -5.585 1.00 84.81 95 THR A N 1
ATOM 736 C CA . THR A 1 95 ? 15.440 10.344 -5.333 1.00 84.81 95 THR A CA 1
ATOM 737 C C . THR A 1 95 ? 15.241 8.895 -4.900 1.00 84.81 95 THR A C 1
ATOM 739 O O . THR A 1 95 ? 14.413 8.630 -4.031 1.00 84.81 95 THR A O 1
ATOM 742 N N . GLN A 1 96 ? 16.042 7.966 -5.424 1.00 87.12 96 GLN A N 1
ATOM 743 C CA . GLN A 1 96 ? 15.978 6.557 -5.039 1.00 87.12 96 GLN A CA 1
ATOM 744 C C . GLN A 1 96 ? 16.461 6.340 -3.595 1.00 87.12 96 GLN A C 1
ATOM 746 O O . GLN A 1 96 ? 15.854 5.577 -2.846 1.00 87.12 96 GLN A O 1
ATOM 751 N N . MET A 1 97 ? 17.503 7.063 -3.163 1.00 88.88 97 MET A N 1
ATOM 752 C CA . MET A 1 97 ? 17.962 7.027 -1.766 1.00 88.88 97 MET A CA 1
ATOM 753 C C . MET A 1 97 ? 16.899 7.573 -0.807 1.00 88.88 97 MET A C 1
ATOM 755 O O . MET A 1 97 ? 16.670 6.994 0.255 1.00 88.88 97 MET A O 1
ATOM 759 N N . ILE A 1 98 ? 16.213 8.653 -1.197 1.00 89.94 98 ILE A N 1
ATOM 760 C CA . ILE A 1 98 ? 15.092 9.204 -0.426 1.00 89.94 98 ILE A CA 1
ATOM 761 C C . ILE A 1 98 ? 13.958 8.175 -0.326 1.00 89.94 98 ILE A C 1
ATOM 763 O O . ILE A 1 98 ? 13.429 7.970 0.763 1.00 89.94 98 ILE A O 1
ATOM 767 N N . ALA A 1 99 ? 13.624 7.482 -1.418 1.00 90.00 99 ALA A N 1
ATOM 768 C CA . ALA A 1 99 ? 12.588 6.449 -1.425 1.00 90.00 99 ALA A CA 1
ATOM 769 C C . ALA A 1 99 ? 12.901 5.293 -0.465 1.00 90.00 99 ALA A C 1
ATOM 771 O O . ALA A 1 99 ? 12.035 4.882 0.306 1.00 90.00 99 ALA A O 1
ATOM 772 N N . ILE A 1 100 ? 14.155 4.827 -0.441 1.00 89.44 100 ILE A N 1
ATOM 773 C CA . ILE A 1 100 ? 14.612 3.815 0.524 1.00 89.44 100 ILE A CA 1
ATOM 774 C C . ILE A 1 100 ? 14.449 4.334 1.958 1.00 89.44 100 ILE A C 1
ATOM 776 O O . ILE A 1 100 ? 13.915 3.626 2.812 1.00 89.44 100 ILE A O 1
ATOM 780 N N . GLY A 1 101 ? 14.850 5.582 2.222 1.00 92.50 101 GLY A N 1
ATOM 781 C CA . GLY A 1 101 ? 14.670 6.216 3.530 1.00 92.50 101 GLY A CA 1
ATOM 782 C C . GLY A 1 101 ? 13.202 6.287 3.966 1.00 92.50 101 GLY A C 1
ATOM 783 O O . GLY A 1 101 ? 12.881 5.952 5.107 1.00 92.50 101 GLY A O 1
ATOM 784 N N . ILE A 1 102 ? 12.299 6.651 3.049 1.00 93.25 102 ILE A N 1
ATOM 785 C CA . ILE A 1 102 ? 10.847 6.668 3.282 1.00 93.25 102 ILE A CA 1
ATOM 786 C C . ILE A 1 102 ? 10.329 5.255 3.582 1.00 93.25 102 ILE A C 1
ATOM 788 O O . ILE A 1 102 ? 9.566 5.075 4.533 1.00 93.25 102 ILE A O 1
ATOM 792 N N . GLY A 1 103 ? 10.772 4.249 2.823 1.00 91.69 103 GLY A N 1
ATOM 793 C CA . GLY A 1 103 ? 10.409 2.849 3.048 1.00 91.69 103 GLY A CA 1
ATOM 794 C C . GLY A 1 103 ? 10.830 2.354 4.434 1.00 91.69 103 GLY A C 1
ATOM 795 O O . GLY A 1 103 ? 10.022 1.776 5.159 1.00 91.69 103 GLY A O 1
ATOM 796 N N . ILE A 1 104 ? 12.061 2.657 4.861 1.00 93.69 104 ILE A N 1
ATOM 797 C CA . ILE A 1 104 ? 12.550 2.322 6.209 1.00 93.69 104 ILE A CA 1
ATOM 798 C C . ILE A 1 104 ? 11.702 3.012 7.283 1.00 93.69 104 ILE A C 1
ATOM 800 O O . ILE A 1 104 ? 11.296 2.371 8.253 1.00 93.69 104 ILE A O 1
ATOM 804 N N . ALA A 1 105 ? 11.391 4.299 7.111 1.00 93.19 105 ALA A N 1
ATOM 805 C CA . ALA A 1 105 ? 10.544 5.029 8.050 1.00 93.19 105 ALA A CA 1
ATOM 806 C C . ALA A 1 105 ? 9.142 4.403 8.166 1.00 93.19 105 ALA A C 1
ATOM 808 O O . ALA A 1 105 ? 8.637 4.238 9.277 1.00 93.19 105 ALA A O 1
ATOM 809 N N . ALA A 1 106 ? 8.541 3.987 7.046 1.00 92.06 106 ALA A N 1
ATOM 810 C CA . ALA A 1 106 ? 7.260 3.282 7.037 1.00 92.06 106 ALA A CA 1
ATOM 811 C C . ALA A 1 106 ? 7.319 1.973 7.845 1.00 92.06 106 ALA A C 1
ATOM 813 O O . ALA A 1 106 ? 6.453 1.723 8.685 1.00 92.06 106 ALA A O 1
ATOM 814 N N . LEU A 1 107 ? 8.370 1.167 7.653 1.00 92.88 107 LEU A N 1
ATOM 815 C CA . LEU A 1 107 ? 8.572 -0.079 8.402 1.00 92.88 107 LEU A CA 1
ATOM 816 C C . LEU A 1 107 ? 8.751 0.166 9.906 1.00 92.88 107 LEU A C 1
ATOM 818 O O . LEU A 1 107 ? 8.180 -0.561 10.720 1.00 92.88 107 LEU A O 1
ATOM 822 N N . LEU A 1 108 ? 9.489 1.211 10.287 1.00 93.75 108 LEU A N 1
ATOM 823 C CA . LEU A 1 108 ? 9.650 1.597 11.691 1.00 93.75 108 LEU A CA 1
ATOM 824 C C . LEU A 1 108 ? 8.316 2.003 12.329 1.00 93.75 108 LEU A C 1
ATOM 826 O O . LEU A 1 108 ? 8.042 1.600 13.460 1.00 93.75 108 LEU A O 1
ATOM 830 N N . LEU A 1 109 ? 7.458 2.736 11.610 1.00 91.31 109 LEU A N 1
ATOM 831 C CA . LEU A 1 109 ? 6.115 3.071 12.100 1.00 91.31 109 LEU A CA 1
ATOM 832 C C . LEU A 1 109 ? 5.283 1.813 12.372 1.00 91.31 109 LEU A C 1
ATOM 834 O O . LEU A 1 109 ? 4.642 1.722 13.420 1.00 91.31 109 LEU A O 1
ATOM 838 N N . PHE A 1 110 ? 5.328 0.822 11.477 1.00 90.44 110 PHE A N 1
ATOM 839 C CA . PHE A 1 110 ? 4.651 -0.456 11.707 1.00 90.44 110 PHE A CA 1
ATOM 840 C C . PHE A 1 110 ? 5.226 -1.210 12.908 1.00 90.44 110 PHE A C 1
ATOM 842 O O . PHE A 1 110 ? 4.458 -1.718 13.725 1.00 90.44 110 PHE A O 1
ATOM 849 N N . ALA A 1 111 ? 6.552 -1.248 13.063 1.00 91.56 111 ALA A N 1
ATOM 850 C CA . ALA A 1 111 ? 7.196 -1.893 14.206 1.00 91.56 111 ALA A CA 1
ATOM 851 C C . ALA A 1 111 ? 6.778 -1.250 15.541 1.00 91.56 111 ALA A C 1
ATOM 853 O O . ALA A 1 111 ? 6.442 -1.959 16.493 1.00 91.56 111 ALA A O 1
ATOM 854 N N . VAL A 1 112 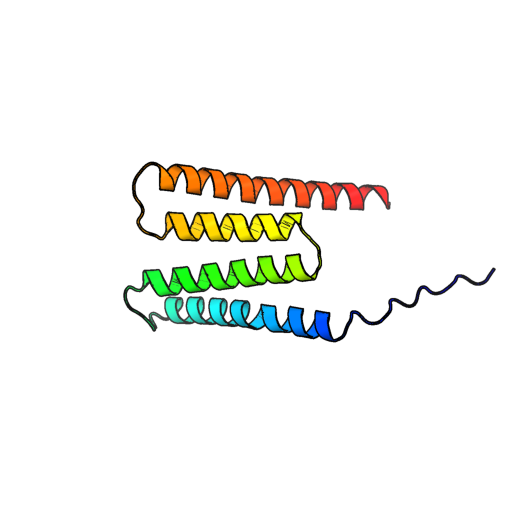? 6.731 0.086 15.598 1.00 91.75 112 VAL A N 1
ATOM 855 C CA . VAL A 1 112 ? 6.269 0.839 16.775 1.00 91.75 112 VAL A CA 1
ATOM 856 C C . VAL A 1 112 ? 4.799 0.545 17.077 1.00 91.75 112 VAL A C 1
ATOM 858 O O . VAL A 1 112 ? 4.461 0.262 18.227 1.00 91.75 112 VAL A O 1
ATOM 861 N N . GLU A 1 113 ? 3.931 0.556 16.062 1.00 89.44 113 GLU A N 1
ATOM 862 C CA . GLU A 1 113 ? 2.504 0.248 16.221 1.00 89.44 113 GLU A CA 1
ATOM 863 C C . GLU A 1 113 ? 2.291 -1.176 16.757 1.00 89.44 113 GLU A C 1
ATOM 865 O O . GLU A 1 113 ? 1.507 -1.389 17.685 1.00 89.44 113 GLU A O 1
ATOM 870 N N . ILE A 1 114 ? 3.015 -2.158 16.212 1.00 90.62 114 ILE A N 1
ATOM 871 C CA . ILE A 1 114 ? 2.956 -3.555 16.661 1.00 90.62 114 ILE A CA 1
ATOM 872 C C . ILE A 1 114 ? 3.411 -3.661 18.117 1.00 90.62 114 ILE A C 1
ATOM 874 O O . ILE A 1 114 ? 2.717 -4.271 18.932 1.00 90.62 114 ILE A O 1
ATOM 878 N N . PHE A 1 115 ? 4.532 -3.030 18.474 1.00 91.56 115 PHE A N 1
ATOM 879 C CA . PHE A 1 115 ? 5.041 -3.042 19.844 1.00 91.56 115 PHE A CA 1
ATOM 880 C C . PHE A 1 115 ? 4.056 -2.397 20.827 1.00 91.56 115 PHE A C 1
ATOM 882 O O . PHE A 1 115 ? 3.804 -2.935 21.908 1.00 91.56 115 PHE A O 1
ATOM 889 N N . HIS A 1 116 ? 3.440 -1.278 20.440 1.00 88.19 116 HIS A N 1
ATOM 890 C CA . HIS A 1 116 ? 2.438 -0.598 21.255 1.00 88.19 116 HIS A CA 1
ATOM 891 C C . HIS A 1 116 ? 1.183 -1.463 21.467 1.00 88.19 116 HIS A C 1
ATOM 893 O O . HIS A 1 116 ? 0.687 -1.590 22.593 1.00 88.19 116 HIS A O 1
ATOM 899 N N . ARG A 1 117 ? 0.695 -2.128 20.410 1.00 86.19 117 ARG A N 1
ATOM 900 C CA . ARG A 1 117 ? -0.441 -3.068 20.480 1.00 86.19 117 ARG A CA 1
ATOM 901 C C . ARG A 1 117 ? -0.138 -4.316 21.302 1.00 86.19 117 ARG A C 1
ATOM 903 O O . ARG A 1 117 ? -1.025 -4.812 21.990 1.00 86.19 117 ARG A O 1
ATOM 910 N N . LEU A 1 118 ? 1.088 -4.830 21.241 1.00 89.75 118 LEU A N 1
ATOM 911 C CA . LEU A 1 118 ? 1.507 -5.973 22.054 1.00 89.75 118 LEU A CA 1
ATOM 912 C C . LEU A 1 118 ? 1.589 -5.591 23.533 1.00 89.75 118 LEU A C 1
ATOM 914 O O . LEU A 1 118 ? 0.978 -6.253 24.367 1.00 89.75 118 LEU A O 1
ATOM 918 N N . ARG A 1 119 ? 2.258 -4.479 23.859 1.00 89.00 119 ARG A N 1
ATOM 919 C CA . ARG A 1 119 ? 2.415 -4.018 25.246 1.00 89.00 119 ARG A CA 1
ATOM 920 C C . ARG A 1 119 ? 1.079 -3.714 25.925 1.00 89.00 119 ARG A C 1
ATOM 922 O O . ARG A 1 119 ? 0.896 -4.047 27.091 1.00 89.00 119 ARG A O 1
ATOM 929 N N . SER A 1 120 ? 0.147 -3.089 25.208 1.00 83.62 120 SER A N 1
ATOM 930 C CA . SER A 1 120 ? -1.183 -2.767 25.744 1.00 83.62 120 SER A CA 1
ATOM 931 C C . SER A 1 120 ? -2.028 -4.007 26.059 1.00 83.62 120 SER A C 1
ATOM 933 O O . SER A 1 120 ? -2.826 -3.960 26.990 1.00 83.62 120 SER A O 1
ATOM 935 N N . ARG A 1 121 ? -1.825 -5.129 25.354 1.00 79.12 121 ARG A N 1
ATOM 936 C CA . ARG A 1 121 ? -2.521 -6.401 25.629 1.00 79.12 121 ARG A CA 1
ATOM 937 C C . ARG A 1 121 ? -1.981 -7.142 26.855 1.00 79.12 121 ARG A C 1
ATOM 939 O O . ARG A 1 121 ? -2.727 -7.883 27.487 1.00 79.12 121 ARG A O 1
ATOM 946 N N . THR A 1 122 ? -0.716 -6.935 27.215 1.00 74.75 122 THR A N 1
ATOM 947 C CA . THR A 1 122 ? -0.081 -7.629 28.348 1.00 74.75 122 THR A CA 1
ATOM 948 C C . THR A 1 122 ? -0.556 -7.120 29.716 1.00 74.75 122 THR A C 1
ATOM 950 O O . THR A 1 122 ? -0.478 -7.857 30.687 1.00 74.75 122 THR A O 1
ATOM 953 N N . HIS A 1 123 ? -1.090 -5.897 29.819 1.00 57.94 123 HIS A N 1
ATOM 954 C CA . HIS A 1 123 ? -1.543 -5.309 31.094 1.00 57.94 123 HIS A CA 1
ATOM 955 C C . HIS A 1 123 ? -3.000 -5.639 31.483 1.00 57.94 123 HIS A C 1
ATOM 957 O O . HIS A 1 123 ? -3.495 -5.125 32.483 1.00 57.94 123 HIS A O 1
ATOM 963 N N . THR A 1 124 ? -3.699 -6.467 30.701 1.00 55.81 124 THR A N 1
ATOM 964 C CA . THR A 1 124 ? -5.084 -6.910 30.971 1.00 55.81 124 THR A CA 1
ATOM 965 C C . THR A 1 124 ? -5.196 -8.366 31.441 1.00 55.81 124 THR A C 1
ATOM 967 O O . THR A 1 124 ? -6.305 -8.896 31.504 1.00 55.81 124 THR A O 1
ATOM 970 N N . HIS A 1 125 ? -4.070 -8.998 31.774 1.00 45.97 125 HIS A N 1
ATOM 971 C CA . HIS A 1 125 ? -3.997 -10.303 32.436 1.00 45.97 125 HIS A CA 1
ATOM 972 C C . HIS A 1 125 ? -3.394 -10.145 33.829 1.00 45.97 125 HIS A C 1
ATOM 974 O O . HIS A 1 125 ? -3.844 -10.892 34.724 1.00 45.97 125 HIS A O 1
#

Foldseek 3Di:
DDDPPPPPPPPPPVLVVQLVVLVVLQVQLVVLVVCLVVVNAPDPPNLVSNLSSLLSNLSSQLSNCVSVVVNLLNQLSVLLSVLSCQCSVPDDDPSPVVSVVSNVVSVVSVVVVVVVVVVVVVVVD